Protein AF-A0A4Y2C9P9-F1 (afdb_monomer_lite)

Foldseek 3Di:
DPPDDDPDPAQDDPVRVVCPCVVVPPDDDDDDDPDDDDDDPPVCVLVVDDPQCNPPDPVRVVVCVVPPDNPPPPRPPDPPDDPVNVVVVVVVVVVVVQCPDDVSVVVVVVVVVVVVVVDDDDPDPVVVVVVD

Secondary structure (DSSP, 8-state):
-----PPPSS--HHHHHHHTTGGGS----PPP----PPPPPGGGGGGGS-GGGTTS-HHHHHHHTTSSS----------TT-HHHHHHHHHHHHHHHTT-SHHHHHHHHHHHHHHHHHSPP-SSGGGGGS--

Structure (mmCIF, N/CA/C/O backbone):
data_AF-A0A4Y2C9P9-F1
#
_entry.id   AF-A0A4Y2C9P9-F1
#
loop_
_atom_site.group_PDB
_atom_site.id
_atom_site.type_symbol
_atom_site.label_atom_id
_atom_site.label_alt_id
_atom_site.label_comp_id
_atom_site.label_asym_id
_atom_site.label_entity_id
_atom_site.label_seq_id
_atom_site.pdbx_PDB_ins_code
_atom_site.Cartn_x
_atom_site.Cartn_y
_atom_site.Cartn_z
_atom_site.occupancy
_atom_site.B_iso_or_equiv
_atom_site.auth_seq_id
_atom_site.auth_comp_id
_atom_site.auth_asym_id
_atom_site.auth_atom_id
_atom_site.pdbx_PDB_model_num
ATOM 1 N N . MET A 1 1 ? 37.109 3.276 -1.048 1.00 46.84 1 MET A N 1
ATOM 2 C CA . MET A 1 1 ? 35.887 3.511 -0.250 1.00 46.84 1 MET A CA 1
ATOM 3 C C . MET A 1 1 ? 35.060 2.260 -0.402 1.00 46.84 1 MET A C 1
ATOM 5 O O . MET A 1 1 ? 34.515 2.015 -1.467 1.00 46.84 1 MET A O 1
ATOM 9 N N . ASP A 1 2 ? 35.083 1.413 0.616 1.00 62.75 2 ASP A N 1
ATOM 10 C CA . ASP A 1 2 ? 35.101 -0.036 0.395 1.00 62.75 2 ASP A CA 1
ATOM 11 C C . ASP A 1 2 ? 33.705 -0.660 0.517 1.00 62.75 2 ASP A C 1
ATOM 13 O O . ASP A 1 2 ? 33.576 -1.787 0.973 1.00 62.75 2 ASP A O 1
ATOM 17 N N . GLY A 1 3 ? 32.657 0.094 0.155 1.00 56.41 3 GLY A N 1
ATOM 18 C CA . GLY A 1 3 ? 31.286 -0.389 -0.090 1.00 56.41 3 GLY A CA 1
ATOM 19 C C . GLY A 1 3 ? 30.553 -1.118 1.047 1.00 56.41 3 GLY A C 1
ATOM 20 O O . GLY A 1 3 ? 29.381 -1.447 0.899 1.00 56.41 3 GLY A O 1
ATOM 21 N N . CYS A 1 4 ? 31.193 -1.375 2.186 1.00 54.78 4 CYS A N 1
ATOM 22 C CA . CYS A 1 4 ? 30.631 -2.172 3.265 1.00 54.78 4 CYS A CA 1
ATOM 23 C C . CYS A 1 4 ? 29.584 -1.373 4.052 1.00 54.78 4 CYS A C 1
ATOM 25 O O . CYS A 1 4 ? 29.905 -0.695 5.031 1.00 54.78 4 CYS A O 1
ATOM 27 N N . THR A 1 5 ? 28.312 -1.489 3.676 1.00 53.69 5 THR A N 1
ATOM 28 C CA . THR A 1 5 ? 27.203 -1.067 4.535 1.00 53.69 5 THR A CA 1
ATOM 29 C C . THR A 1 5 ? 27.101 -2.041 5.704 1.00 53.69 5 THR A C 1
ATOM 31 O O . THR A 1 5 ? 26.610 -3.161 5.561 1.00 53.69 5 THR A O 1
ATOM 34 N N . LYS A 1 6 ? 27.570 -1.634 6.886 1.00 61.38 6 LYS A N 1
ATOM 35 C CA . LYS A 1 6 ? 27.179 -2.314 8.124 1.00 61.38 6 LYS A CA 1
ATOM 36 C C . LYS A 1 6 ? 25.700 -1.999 8.333 1.00 61.38 6 LYS A C 1
ATOM 38 O O . LYS A 1 6 ? 25.333 -0.826 8.356 1.00 61.38 6 LYS A O 1
ATOM 43 N N . GLY A 1 7 ? 24.863 -3.034 8.403 1.00 57.69 7 GLY A N 1
ATOM 44 C CA . GLY A 1 7 ? 23.431 -2.893 8.671 1.00 57.69 7 GLY A CA 1
ATOM 45 C C . GLY A 1 7 ? 23.156 -2.062 9.936 1.00 57.69 7 GLY A C 1
ATOM 46 O O . GLY A 1 7 ? 24.082 -1.774 10.700 1.00 57.69 7 GLY A O 1
ATOM 47 N N . PRO A 1 8 ? 21.901 -1.642 10.165 1.00 59.00 8 PRO A N 1
ATOM 48 C CA . PRO A 1 8 ? 21.557 -0.731 11.253 1.00 59.00 8 PRO A CA 1
ATOM 49 C C . PRO A 1 8 ? 22.121 -1.223 12.594 1.00 59.00 8 PRO A C 1
ATOM 51 O O . PRO A 1 8 ? 21.853 -2.339 13.027 1.00 59.00 8 PRO A O 1
ATOM 54 N N . TYR A 1 9 ? 22.917 -0.369 13.246 1.00 59.25 9 TYR A N 1
ATOM 55 C CA . TYR A 1 9 ? 23.698 -0.699 14.449 1.00 59.25 9 TYR A CA 1
ATOM 56 C C . TYR A 1 9 ? 22.818 -1.059 15.661 1.00 59.25 9 TYR A C 1
ATOM 58 O O . TYR A 1 9 ? 23.290 -1.637 16.636 1.00 59.25 9 TYR A O 1
ATOM 66 N N . SER A 1 10 ? 21.534 -0.690 15.623 1.00 63.81 10 SER A N 1
ATOM 67 C CA . SER A 1 10 ? 20.518 -1.092 16.595 1.00 63.81 10 SER A CA 1
ATOM 68 C C . SER A 1 10 ? 19.120 -0.726 16.095 1.00 63.81 10 SER A C 1
ATOM 70 O O . SER A 1 10 ? 18.948 0.252 15.366 1.00 63.81 10 SER A O 1
ATOM 72 N N . TYR A 1 11 ? 18.115 -1.489 16.520 1.00 71.50 11 TYR A N 1
ATOM 73 C CA . TYR A 1 11 ? 16.713 -1.142 16.320 1.00 71.50 11 TYR A CA 1
ATOM 74 C C . TYR A 1 11 ? 16.282 -0.077 17.348 1.00 71.50 11 TYR A C 1
ATOM 76 O O . TYR A 1 11 ? 16.418 -0.290 18.557 1.00 71.50 11 TYR A O 1
ATOM 84 N N . SER A 1 12 ? 15.774 1.069 16.881 1.00 69.44 12 SER A N 1
ATOM 85 C CA . SER A 1 12 ? 15.330 2.196 17.716 1.00 69.44 12 SER A CA 1
ATOM 86 C C . SER A 1 12 ? 13.805 2.394 17.668 1.00 69.44 12 SER A C 1
ATOM 88 O O . SER A 1 12 ? 13.122 1.926 16.757 1.00 69.44 12 SER A O 1
ATOM 90 N N . GLY A 1 13 ? 13.254 3.070 18.683 1.00 77.69 13 GLY A N 1
ATOM 91 C CA . GLY A 1 13 ? 11.808 3.292 18.828 1.00 77.69 13 GLY A CA 1
ATOM 92 C C . GLY A 1 13 ? 11.035 2.078 19.363 1.00 77.69 13 GLY A C 1
ATOM 93 O O . GLY A 1 13 ? 11.577 0.984 19.494 1.00 77.69 13 GLY A O 1
ATOM 94 N N . ALA A 1 14 ? 9.752 2.271 19.690 1.00 76.62 14 ALA A N 1
ATOM 95 C CA . ALA A 1 14 ? 8.918 1.233 20.314 1.00 76.62 14 ALA A CA 1
ATOM 96 C C . ALA A 1 14 ? 8.808 -0.044 19.456 1.00 76.62 14 ALA A C 1
ATOM 98 O O . ALA A 1 14 ? 8.914 -1.148 19.981 1.00 76.62 14 ALA A O 1
ATOM 99 N N . ILE A 1 15 ? 8.679 0.110 18.133 1.00 75.38 15 ILE A N 1
ATOM 100 C CA . ILE A 1 15 ? 8.645 -1.006 17.173 1.00 75.38 15 ILE A CA 1
ATOM 101 C C . ILE A 1 15 ? 10.020 -1.671 17.061 1.00 75.38 15 ILE A C 1
ATOM 103 O O . ILE A 1 15 ? 10.116 -2.893 17.086 1.00 75.38 15 ILE A O 1
ATOM 107 N N . GLY A 1 16 ? 11.098 -0.886 16.993 1.00 74.56 16 GLY A N 1
ATOM 108 C CA . GLY A 1 16 ? 12.449 -1.434 16.912 1.00 74.56 16 GLY A CA 1
ATOM 109 C C . GLY A 1 16 ? 12.834 -2.257 18.144 1.00 74.56 16 GLY A C 1
ATOM 110 O O . GLY A 1 16 ? 13.461 -3.305 18.021 1.00 74.56 16 GLY A O 1
ATOM 111 N N . LEU A 1 17 ? 12.404 -1.843 19.337 1.00 73.50 17 LEU A N 1
ATOM 112 C CA . LEU A 1 17 ? 12.639 -2.606 20.565 1.00 73.50 17 LEU A CA 1
ATOM 113 C C . LEU A 1 17 ? 11.939 -3.975 20.563 1.00 73.50 17 LEU A C 1
ATOM 115 O O . LEU A 1 17 ? 12.509 -4.918 21.104 1.00 73.50 17 LEU A O 1
ATOM 119 N N . LEU A 1 18 ? 10.774 -4.102 19.916 1.00 73.06 18 LEU A N 1
ATOM 120 C CA . LEU A 1 18 ? 10.056 -5.377 19.750 1.00 73.06 18 LEU A CA 1
ATOM 121 C C . LEU A 1 18 ? 10.781 -6.352 18.802 1.00 73.06 18 LEU A C 1
ATOM 123 O O . LEU A 1 18 ? 10.597 -7.559 18.914 1.00 73.06 18 LEU A O 1
ATOM 127 N N . LEU A 1 19 ? 11.631 -5.850 17.899 1.00 71.38 19 LEU A N 1
ATOM 128 C CA . LEU A 1 19 ? 12.401 -6.669 16.952 1.00 71.38 19 LEU A CA 1
ATOM 129 C C . LEU A 1 19 ? 13.667 -7.289 17.564 1.00 71.38 19 LEU A C 1
ATOM 131 O O . LEU A 1 19 ? 14.239 -8.200 16.969 1.00 71.38 19 LEU A O 1
ATOM 135 N N . LYS A 1 20 ? 14.105 -6.844 18.753 1.00 69.44 20 LYS A N 1
ATOM 136 C CA . LYS A 1 20 ? 15.326 -7.352 19.415 1.00 69.44 20 LYS A CA 1
ATOM 137 C C . LYS A 1 20 ? 15.289 -8.854 19.703 1.00 69.44 20 LYS A C 1
ATOM 139 O O . LYS A 1 20 ? 16.343 -9.478 19.774 1.00 69.44 20 LYS A O 1
ATOM 144 N N . ASP A 1 21 ? 14.095 -9.422 19.850 1.00 67.00 21 ASP A N 1
ATOM 145 C CA . ASP A 1 21 ? 13.898 -10.847 20.116 1.00 67.00 21 ASP A CA 1
ATOM 146 C C . ASP A 1 21 ? 13.338 -11.617 18.905 1.00 67.00 21 ASP A C 1
ATOM 148 O O . ASP A 1 21 ? 13.134 -12.827 18.996 1.00 67.00 21 ASP A O 1
ATOM 152 N N . CYS A 1 22 ? 13.143 -10.968 17.745 1.00 63.81 22 CYS A N 1
ATOM 153 C CA . CYS A 1 22 ? 12.640 -11.643 16.541 1.00 63.81 22 CYS A CA 1
ATOM 154 C C . CYS A 1 22 ? 13.554 -12.789 16.086 1.00 63.81 22 CYS A C 1
ATOM 156 O O . CYS A 1 22 ? 13.047 -13.836 15.697 1.00 63.81 22 CYS A O 1
ATOM 158 N N . GLU A 1 23 ? 14.877 -12.646 16.210 1.00 66.56 23 GLU A N 1
ATOM 159 C CA . GLU A 1 23 ? 15.848 -13.694 15.846 1.00 66.56 23 GLU A CA 1
ATOM 160 C C . GLU A 1 23 ? 15.740 -14.962 16.710 1.00 66.56 23 GLU A C 1
ATOM 162 O O . GLU A 1 23 ? 16.168 -16.034 16.289 1.00 66.56 23 GLU A O 1
ATOM 167 N N . LYS A 1 24 ? 15.152 -14.864 17.911 1.00 73.44 24 LYS A N 1
ATOM 168 C CA . LYS A 1 24 ? 14.924 -16.004 18.816 1.00 73.44 24 LYS A CA 1
ATOM 169 C C . LYS A 1 24 ? 13.602 -16.717 18.541 1.00 73.44 24 LYS A C 1
ATOM 171 O O . LYS A 1 24 ? 13.332 -17.755 19.144 1.00 73.44 24 LYS A O 1
ATOM 176 N N . THR A 1 25 ? 12.761 -16.153 17.675 1.00 70.56 25 THR A N 1
ATOM 177 C CA . THR A 1 25 ? 11.474 -16.756 17.334 1.00 70.56 25 THR A CA 1
ATOM 178 C C . THR A 1 25 ? 11.745 -18.014 16.510 1.00 70.56 25 THR A C 1
ATOM 180 O O . THR A 1 25 ? 12.486 -17.941 15.527 1.00 70.56 25 THR A O 1
ATOM 183 N N . PRO A 1 26 ? 11.190 -19.180 16.883 1.00 79.81 26 PRO A N 1
ATOM 184 C CA . PRO A 1 26 ? 11.404 -20.397 16.119 1.00 79.81 26 PRO A CA 1
ATOM 185 C C . PRO A 1 26 ? 10.900 -20.195 14.690 1.00 79.81 26 PRO A C 1
ATOM 187 O O . PRO A 1 26 ? 9.796 -19.692 14.477 1.00 79.81 26 PRO A O 1
ATOM 190 N N . VAL A 1 27 ? 11.715 -20.596 13.712 1.00 79.94 27 VAL A N 1
ATOM 191 C CA . VAL A 1 27 ? 11.321 -20.574 12.302 1.00 79.94 27 VAL A CA 1
ATOM 192 C C . VAL A 1 27 ? 10.074 -21.438 12.152 1.00 79.94 27 VAL A C 1
ATOM 194 O O . VAL A 1 27 ? 10.128 -22.659 12.322 1.00 79.94 27 VAL A O 1
ATOM 197 N N . LEU A 1 28 ? 8.945 -20.796 11.858 1.00 82.44 28 LEU A N 1
ATOM 198 C CA . LEU A 1 28 ? 7.706 -21.495 11.563 1.00 82.44 28 LEU A CA 1
ATOM 199 C C . LEU A 1 28 ? 7.914 -22.296 10.279 1.00 82.44 28 LEU A C 1
ATOM 201 O O . LEU A 1 28 ? 8.287 -21.749 9.239 1.00 82.44 28 LEU A O 1
ATOM 205 N N . LYS A 1 29 ? 7.703 -23.609 10.359 1.00 83.06 29 LYS A N 1
ATOM 206 C CA . LYS A 1 29 ? 7.634 -24.443 9.164 1.00 83.06 29 LYS A CA 1
ATOM 207 C C . LYS A 1 29 ? 6.259 -24.232 8.556 1.00 83.06 29 LYS A C 1
ATOM 209 O O . LYS A 1 29 ? 5.259 -24.605 9.157 1.00 83.06 29 LYS A O 1
ATOM 214 N N . PHE A 1 30 ? 6.230 -23.572 7.409 1.00 82.31 30 PHE A N 1
ATOM 215 C CA . PHE A 1 30 ? 5.013 -23.422 6.630 1.00 82.31 30 PHE A CA 1
ATOM 216 C C . PHE A 1 30 ? 4.756 -24.713 5.863 1.00 82.31 30 PHE A C 1
ATOM 218 O O . PHE A 1 30 ? 5.685 -25.290 5.289 1.00 82.31 30 PHE A O 1
ATOM 225 N N . ASP A 1 31 ? 3.501 -25.144 5.844 1.00 83.69 31 ASP A N 1
ATOM 226 C CA . ASP A 1 31 ? 3.075 -26.213 4.956 1.00 83.69 31 ASP A CA 1
ATOM 227 C C . ASP A 1 31 ? 3.200 -25.743 3.505 1.00 83.69 31 ASP A C 1
ATOM 229 O O . ASP A 1 31 ? 2.942 -24.579 3.176 1.00 83.69 31 ASP A O 1
ATOM 233 N N . GLN A 1 32 ? 3.624 -26.650 2.626 1.00 82.50 32 GLN A N 1
ATOM 234 C CA . GLN A 1 32 ? 3.687 -26.361 1.203 1.00 82.50 32 GLN A CA 1
ATOM 235 C C . GLN A 1 32 ? 2.272 -26.066 0.701 1.00 82.50 32 GLN A C 1
ATOM 237 O O . GLN A 1 32 ? 1.372 -26.895 0.823 1.00 82.50 32 GLN A O 1
ATOM 242 N N . ILE A 1 33 ? 2.081 -24.884 0.121 1.00 83.19 33 ILE A N 1
ATOM 243 C CA . ILE A 1 33 ? 0.834 -24.564 -0.564 1.00 83.19 33 ILE A CA 1
ATOM 244 C C . ILE A 1 33 ? 0.809 -25.400 -1.841 1.00 83.19 33 ILE A C 1
ATOM 246 O O . ILE A 1 33 ? 1.575 -25.146 -2.772 1.00 83.19 33 ILE A O 1
ATOM 250 N N . ASP A 1 34 ? -0.063 -26.402 -1.872 1.00 78.00 34 ASP A N 1
ATOM 251 C CA . ASP A 1 34 ? -0.282 -27.227 -3.053 1.00 78.00 34 ASP A CA 1
ATOM 252 C C . ASP A 1 34 ? -1.198 -26.466 -4.020 1.00 78.00 34 ASP A C 1
ATOM 254 O O . ASP A 1 34 ? -2.420 -26.613 -4.030 1.00 78.00 34 ASP A O 1
ATOM 258 N N . CYS A 1 35 ? -0.613 -25.527 -4.766 1.00 73.19 35 CYS A N 1
ATOM 259 C CA . CYS A 1 35 ? -1.323 -24.758 -5.776 1.00 73.19 35 CYS A CA 1
ATOM 260 C C . CYS A 1 35 ? -0.954 -25.248 -7.177 1.00 73.19 35 CYS A C 1
ATOM 262 O O . CYS A 1 35 ? 0.171 -25.109 -7.656 1.00 73.19 35 CYS A O 1
ATOM 264 N N . THR A 1 36 ? -1.945 -25.799 -7.875 1.00 74.25 36 THR A N 1
ATOM 265 C CA . THR A 1 36 ? -1.824 -26.112 -9.296 1.00 74.25 36 THR A CA 1
ATOM 266 C C . THR A 1 36 ? -1.903 -24.803 -10.076 1.00 74.25 36 THR A C 1
ATOM 268 O O . THR A 1 36 ? -2.986 -24.283 -10.351 1.00 74.25 36 THR A O 1
ATOM 271 N N . LEU A 1 37 ? -0.747 -24.223 -10.399 1.00 71.19 37 LEU A N 1
ATOM 272 C CA . LEU A 1 37 ? -0.695 -23.084 -11.308 1.00 71.19 37 LEU A CA 1
ATOM 273 C C . LEU A 1 37 ? -1.218 -23.537 -12.674 1.00 71.19 37 LEU A C 1
ATOM 275 O O . LEU A 1 37 ? -0.733 -24.513 -13.248 1.00 71.19 37 LEU A O 1
ATOM 279 N N . GLN A 1 38 ? -2.229 -22.834 -13.181 1.00 76.50 38 GLN A N 1
ATOM 280 C CA . GLN A 1 38 ? -2.714 -23.031 -14.544 1.00 76.50 38 GLN A CA 1
ATOM 281 C C . GLN A 1 38 ? -1.524 -22.876 -15.508 1.00 76.50 38 GLN A C 1
ATOM 283 O O . GLN A 1 38 ? -0.744 -21.931 -15.339 1.00 76.50 38 GLN A O 1
ATOM 288 N N . PRO A 1 39 ? -1.358 -23.766 -16.504 1.00 71.00 39 PRO A N 1
ATOM 289 C CA . PRO A 1 39 ? -0.305 -23.628 -17.499 1.00 71.00 39 PRO A CA 1
ATOM 290 C C . PRO A 1 39 ? -0.390 -22.251 -18.158 1.00 71.00 39 PRO A C 1
ATOM 292 O O . PRO A 1 39 ? -1.394 -21.904 -18.777 1.00 71.00 39 PRO A O 1
ATOM 295 N N . PHE A 1 40 ? 0.657 -21.450 -17.993 1.00 70.75 40 PHE A N 1
ATOM 296 C CA . PHE A 1 40 ? 0.743 -20.140 -18.618 1.00 70.75 40 PHE A CA 1
ATOM 297 C C . PHE A 1 40 ? 1.059 -20.321 -20.108 1.00 70.75 40 PHE A C 1
ATOM 299 O O . PHE A 1 40 ? 2.055 -20.963 -20.452 1.00 70.75 40 PHE A O 1
ATOM 306 N N . ASP A 1 41 ? 0.220 -19.781 -20.998 1.00 75.44 41 ASP A N 1
ATOM 307 C CA . ASP A 1 41 ? 0.471 -19.856 -22.438 1.00 75.44 41 ASP A CA 1
ATOM 308 C C . ASP A 1 41 ? 1.744 -19.062 -22.773 1.00 75.44 41 ASP A C 1
ATOM 310 O O . ASP A 1 41 ? 1.873 -17.874 -22.472 1.00 75.44 41 ASP A O 1
ATOM 314 N N . LEU A 1 42 ? 2.701 -19.711 -23.438 1.00 66.12 42 LEU A N 1
ATOM 315 C CA . LEU A 1 42 ? 3.958 -19.104 -23.879 1.00 66.12 42 LEU A CA 1
ATOM 316 C C . LEU A 1 42 ? 3.721 -17.869 -24.775 1.00 66.12 42 LEU A C 1
ATOM 318 O O . LEU A 1 42 ? 4.571 -16.980 -24.866 1.00 66.12 42 LEU A O 1
ATOM 322 N N . LYS A 1 43 ? 2.547 -17.784 -25.415 1.00 71.69 43 LYS A N 1
ATOM 323 C CA . LYS A 1 43 ? 2.107 -16.626 -26.207 1.00 71.69 43 LYS A CA 1
ATOM 324 C C . LYS A 1 43 ? 1.826 -15.386 -25.353 1.00 71.69 43 LYS A C 1
ATOM 326 O O . LYS A 1 43 ? 2.004 -14.268 -25.841 1.00 71.69 43 LYS A O 1
ATOM 331 N N . ASP A 1 44 ? 1.474 -15.563 -24.082 1.00 71.88 44 ASP A N 1
ATOM 332 C CA . ASP A 1 44 ? 1.158 -14.484 -23.147 1.00 71.88 44 ASP A CA 1
ATOM 333 C C . ASP A 1 44 ? 2.389 -13.910 -22.434 1.00 71.88 44 ASP A C 1
ATOM 335 O O . ASP A 1 44 ? 2.279 -12.897 -21.746 1.00 71.88 44 ASP A O 1
ATOM 339 N N . ILE A 1 45 ? 3.594 -14.454 -22.659 1.00 69.44 45 ILE A N 1
ATOM 340 C CA . ILE A 1 45 ? 4.844 -13.949 -22.051 1.00 69.44 45 ILE A CA 1
ATOM 341 C C . ILE A 1 45 ? 5.055 -12.458 -22.336 1.00 69.44 45 ILE A C 1
ATOM 343 O O . ILE A 1 45 ? 5.591 -11.726 -21.504 1.00 69.44 45 ILE A O 1
ATOM 347 N N . LYS A 1 46 ? 4.599 -11.973 -23.496 1.00 65.19 46 LYS A N 1
ATOM 348 C CA . LYS A 1 46 ? 4.683 -10.550 -23.848 1.00 65.19 46 LYS A CA 1
ATOM 349 C C . LYS A 1 46 ? 3.876 -9.652 -22.902 1.00 65.19 46 LYS A C 1
ATOM 351 O O . LYS A 1 46 ? 4.284 -8.515 -22.702 1.00 65.19 46 LYS A O 1
ATOM 356 N N . LYS A 1 47 ? 2.785 -10.153 -22.306 1.00 70.50 47 LYS A N 1
ATOM 357 C CA . LYS A 1 47 ? 1.970 -9.433 -21.309 1.00 70.50 47 LYS A CA 1
ATOM 358 C C . LYS A 1 47 ? 2.658 -9.339 -19.945 1.00 70.50 47 LYS A C 1
ATOM 360 O O . LYS A 1 47 ? 2.291 -8.488 -19.147 1.00 70.50 47 LYS A O 1
ATOM 365 N N . LEU A 1 48 ? 3.644 -10.201 -19.683 1.00 70.06 48 LEU A N 1
ATOM 366 C CA . LEU A 1 48 ? 4.373 -10.243 -18.416 1.00 70.06 48 LEU A CA 1
ATOM 367 C C . LEU A 1 48 ? 5.580 -9.297 -18.390 1.00 70.06 48 LEU A C 1
ATOM 369 O O . LEU A 1 48 ? 6.182 -9.103 -17.337 1.00 70.06 48 LEU A O 1
ATOM 373 N N . LYS A 1 49 ? 5.966 -8.712 -19.532 1.00 74.75 49 LYS A N 1
ATOM 374 C CA . LYS A 1 49 ? 7.047 -7.727 -19.555 1.00 74.75 49 LYS A CA 1
ATOM 375 C C . LYS A 1 49 ? 6.584 -6.439 -18.865 1.00 74.75 49 LYS A C 1
ATOM 377 O O . LYS A 1 49 ? 5.611 -5.843 -19.329 1.00 74.75 49 LYS A O 1
ATOM 382 N N . PRO A 1 50 ? 7.285 -5.973 -17.815 1.00 74.44 50 PRO A N 1
ATOM 383 C CA . PRO A 1 50 ? 7.025 -4.662 -17.243 1.00 74.44 50 PRO A CA 1
ATOM 384 C C . PRO A 1 50 ? 7.117 -3.575 -18.324 1.00 74.44 50 PRO A C 1
ATOM 386 O O . PRO A 1 50 ? 8.002 -3.666 -19.182 1.00 74.44 50 PRO A O 1
ATOM 389 N N . PRO A 1 51 ? 6.278 -2.523 -18.270 1.00 75.88 51 PRO A N 1
ATOM 390 C CA . PRO A 1 51 ? 6.332 -1.406 -19.218 1.00 75.88 51 PRO A CA 1
ATOM 391 C C . PRO A 1 51 ? 7.747 -0.840 -19.394 1.00 75.88 51 PRO A C 1
ATOM 393 O O . PRO A 1 51 ? 8.170 -0.537 -20.505 1.00 75.88 51 PRO A O 1
ATOM 396 N N . LEU A 1 52 ? 8.513 -0.817 -18.300 1.00 74.88 52 LEU A N 1
ATOM 397 C CA . LEU A 1 52 ? 9.885 -0.324 -18.241 1.00 74.88 52 LEU A CA 1
ATOM 398 C C . LEU A 1 52 ? 10.882 -1.114 -19.114 1.00 74.88 52 LEU A C 1
ATOM 400 O O . LEU A 1 52 ? 11.831 -0.543 -19.636 1.00 74.88 52 LEU A O 1
ATOM 404 N N . THR A 1 53 ? 10.676 -2.422 -19.297 1.00 76.06 53 THR A N 1
ATOM 405 C CA . THR A 1 53 ? 11.576 -3.303 -20.072 1.00 76.06 53 THR A CA 1
ATOM 406 C C . THR A 1 53 ? 10.924 -3.834 -21.348 1.00 76.06 53 THR A C 1
ATOM 408 O O . THR A 1 53 ? 11.473 -4.708 -22.030 1.00 76.06 53 THR A O 1
ATOM 411 N N . MET A 1 54 ? 9.754 -3.294 -21.710 1.00 79.38 54 MET A N 1
ATOM 412 C CA . MET A 1 54 ? 8.970 -3.727 -22.866 1.00 79.38 54 MET A CA 1
ATOM 413 C C . MET A 1 54 ? 9.776 -3.633 -24.170 1.00 79.38 54 MET A C 1
ATOM 415 O O . MET A 1 54 ? 9.738 -4.562 -24.984 1.00 79.38 54 MET A O 1
ATOM 419 N N . TYR A 1 55 ? 10.566 -2.566 -24.317 1.00 80.88 55 TYR A N 1
ATOM 420 C CA . TYR A 1 55 ? 11.372 -2.272 -25.508 1.00 80.88 55 TYR A CA 1
ATOM 421 C C . TYR A 1 55 ? 12.810 -2.807 -25.445 1.00 80.88 55 TYR A C 1
ATOM 423 O O . TYR A 1 55 ? 13.536 -2.724 -26.434 1.00 80.88 55 TYR A O 1
ATOM 431 N N . ILE A 1 56 ? 13.218 -3.402 -24.319 1.00 79.62 56 ILE A N 1
ATOM 432 C CA . ILE A 1 56 ? 14.577 -3.921 -24.128 1.00 79.62 56 ILE A CA 1
ATOM 433 C C . ILE A 1 56 ? 14.618 -5.402 -24.535 1.00 79.62 56 ILE A C 1
ATOM 435 O O . ILE A 1 56 ? 13.732 -6.206 -24.192 1.00 79.62 56 ILE A O 1
ATOM 439 N N . LYS A 1 57 ? 15.636 -5.792 -25.314 1.00 84.81 57 LYS A N 1
ATOM 440 C CA . LYS A 1 57 ? 15.825 -7.193 -25.713 1.00 84.81 57 LYS A CA 1
ATOM 441 C C . LYS A 1 57 ? 16.413 -7.992 -24.554 1.00 84.81 57 LYS A C 1
ATOM 443 O O . LYS A 1 57 ? 17.155 -7.493 -23.722 1.00 84.81 57 LYS A O 1
ATOM 448 N N . TYR A 1 58 ? 16.115 -9.289 -24.531 1.00 80.69 58 TYR A N 1
ATOM 449 C CA . TYR A 1 58 ? 16.539 -10.168 -23.437 1.00 80.69 58 TYR A CA 1
ATOM 450 C C . TYR A 1 58 ? 18.068 -10.364 -23.363 1.00 80.69 58 TYR A C 1
ATOM 452 O O . TYR A 1 58 ? 18.598 -10.701 -22.310 1.00 80.69 58 TYR A O 1
ATOM 460 N N . LYS A 1 59 ? 18.791 -10.184 -24.478 1.00 81.19 59 LYS A N 1
ATOM 461 C CA . LYS A 1 59 ? 20.263 -10.219 -24.487 1.00 81.19 59 LYS A CA 1
ATOM 462 C C . LYS A 1 59 ? 20.824 -9.014 -23.730 1.00 81.19 59 LYS A C 1
ATOM 464 O O . LYS A 1 59 ? 21.550 -9.228 -22.771 1.00 81.19 59 LYS A O 1
ATOM 469 N N . ASP A 1 60 ? 20.346 -7.829 -24.082 1.00 79.50 60 ASP A N 1
ATOM 470 C CA . ASP A 1 60 ? 20.713 -6.552 -23.473 1.00 79.50 60 ASP A CA 1
ATOM 471 C C . ASP A 1 60 ? 20.333 -6.521 -21.978 1.00 79.50 60 ASP A C 1
ATOM 473 O O . ASP A 1 60 ? 21.143 -6.138 -21.148 1.00 79.50 60 ASP A O 1
ATOM 477 N N . LEU A 1 61 ? 19.161 -7.054 -21.591 1.00 77.56 61 LEU A N 1
ATOM 478 C CA . LEU A 1 61 ? 18.781 -7.211 -20.172 1.00 77.56 61 LEU A CA 1
ATOM 479 C C . LEU A 1 61 ? 19.764 -8.078 -19.375 1.00 77.56 61 LEU A C 1
ATOM 481 O O . LEU A 1 61 ? 20.064 -7.777 -18.226 1.00 77.56 61 LEU A O 1
ATOM 485 N N . ARG A 1 62 ? 20.262 -9.172 -19.964 1.00 79.81 62 ARG A N 1
ATOM 486 C CA . ARG A 1 62 ? 21.247 -10.032 -19.290 1.00 79.81 62 ARG A CA 1
ATOM 487 C C . ARG A 1 62 ? 22.615 -9.376 -19.176 1.00 79.81 62 ARG A C 1
ATOM 489 O O . ARG A 1 62 ? 23.378 -9.789 -18.316 1.00 79.81 62 ARG A O 1
ATOM 496 N N . GLU A 1 63 ? 22.933 -8.448 -20.064 1.00 80.25 63 GLU A N 1
ATOM 497 C CA . GLU A 1 63 ? 24.172 -7.674 -20.046 1.00 80.25 63 GLU A CA 1
ATOM 498 C C . GLU A 1 63 ? 24.083 -6.580 -18.973 1.00 80.25 63 GLU A C 1
ATOM 500 O O . GLU A 1 63 ? 24.916 -6.566 -18.077 1.00 80.25 63 GLU A O 1
ATOM 505 N N . ILE A 1 64 ? 22.965 -5.838 -18.932 1.00 76.88 64 ILE A N 1
ATOM 506 C CA . ILE A 1 64 ? 22.603 -4.888 -17.861 1.00 76.88 64 ILE A CA 1
ATOM 507 C C . ILE A 1 64 ? 22.678 -5.525 -16.466 1.00 76.88 64 ILE A C 1
ATOM 509 O O . ILE A 1 64 ? 23.147 -4.901 -15.527 1.00 76.88 64 ILE A O 1
ATOM 513 N N . CYS A 1 65 ? 22.197 -6.762 -16.300 1.00 72.94 65 CYS A N 1
ATOM 514 C CA . CYS A 1 65 ? 22.247 -7.444 -15.001 1.00 72.94 65 CYS A CA 1
ATOM 515 C C . CYS A 1 65 ? 23.633 -8.004 -14.635 1.00 72.94 65 CYS A C 1
ATOM 517 O O . CYS A 1 65 ? 23.809 -8.453 -13.505 1.00 72.94 65 CYS A O 1
ATOM 519 N N . LYS A 1 66 ? 24.568 -8.086 -15.590 1.00 77.81 66 LYS A N 1
ATOM 520 C CA . LYS A 1 66 ? 25.924 -8.620 -15.379 1.00 77.81 66 LYS A CA 1
ATOM 521 C C . LYS A 1 66 ? 26.954 -7.521 -15.169 1.00 77.81 66 LYS A C 1
ATOM 523 O O . LYS A 1 66 ? 27.940 -7.766 -14.483 1.00 77.81 66 LYS A O 1
ATOM 528 N N . GLU A 1 67 ? 26.753 -6.364 -15.783 1.00 68.69 67 GLU A N 1
ATOM 529 C CA . GLU A 1 67 ? 27.547 -5.177 -15.504 1.00 68.69 67 GLU A CA 1
ATOM 530 C C . GLU A 1 67 ? 27.076 -4.586 -14.165 1.00 68.69 67 GLU A C 1
ATOM 532 O O . GLU A 1 67 ? 25.891 -4.330 -13.968 1.00 68.69 67 GLU A O 1
ATOM 537 N N . GLU A 1 68 ? 27.988 -4.423 -13.198 1.00 58.34 68 GLU A N 1
ATOM 538 C CA . GLU A 1 68 ? 27.670 -3.732 -11.932 1.00 58.34 68 GLU A CA 1
ATOM 539 C C . GLU A 1 68 ? 27.409 -2.231 -12.148 1.00 58.34 68 GLU A C 1
ATOM 541 O O . GLU A 1 68 ? 26.828 -1.564 -11.290 1.00 58.34 68 GLU A O 1
ATOM 546 N N . GLU A 1 69 ? 27.788 -1.704 -13.314 1.00 59.88 69 GLU A N 1
ATOM 547 C CA . GLU A 1 69 ? 27.274 -0.445 -13.830 1.00 59.88 69 GLU A CA 1
ATOM 548 C C . GLU A 1 69 ? 25.999 -0.723 -14.619 1.00 59.88 69 GLU A C 1
ATOM 550 O O . GLU A 1 69 ? 26.021 -1.300 -15.704 1.00 59.88 69 GLU A O 1
ATOM 555 N N . PHE A 1 70 ? 24.871 -0.256 -14.082 1.00 54.91 70 PHE A N 1
ATOM 556 C CA . PHE A 1 70 ? 23.690 -0.024 -14.901 1.00 54.91 70 PHE A CA 1
ATOM 557 C C . PHE A 1 70 ? 24.143 0.819 -16.099 1.00 54.91 70 PHE A C 1
ATOM 559 O O . PHE A 1 70 ? 24.617 1.941 -15.874 1.00 54.91 70 PHE A O 1
ATOM 566 N N . PRO A 1 71 ? 24.006 0.355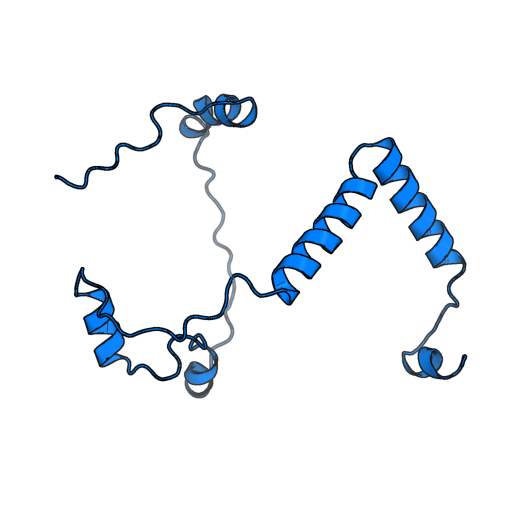 -17.357 1.00 56.91 71 PRO A N 1
ATOM 567 C CA . PRO A 1 71 ? 24.221 1.259 -18.464 1.00 56.91 71 PRO A CA 1
ATOM 568 C C . PRO A 1 71 ? 23.259 2.418 -18.250 1.00 56.91 71 PRO A C 1
ATOM 570 O O . PRO A 1 71 ? 22.124 2.221 -17.800 1.00 56.91 71 PRO A O 1
ATOM 573 N N . VAL A 1 72 ? 23.717 3.629 -18.559 1.00 52.22 72 VAL A N 1
ATOM 574 C CA . VAL A 1 72 ? 22.902 4.849 -18.606 1.00 52.22 72 VAL A CA 1
ATOM 575 C C . VAL A 1 72 ? 21.912 4.723 -19.773 1.00 52.22 72 VAL A C 1
ATOM 577 O O . VAL A 1 72 ? 21.855 5.525 -20.696 1.00 52.22 72 VAL A O 1
ATOM 580 N N . GLN A 1 73 ? 21.133 3.649 -19.792 1.00 57.53 73 GLN A N 1
ATOM 581 C CA . GLN A 1 73 ? 19.876 3.603 -20.476 1.00 57.53 73 GLN A CA 1
ATOM 582 C C . GLN A 1 73 ? 18.990 4.494 -19.625 1.00 57.53 73 GLN A C 1
ATOM 584 O O . GLN A 1 73 ? 18.517 4.099 -18.562 1.00 57.53 73 GLN A O 1
ATOM 589 N N . THR A 1 74 ? 18.872 5.748 -20.055 1.00 58.66 74 THR A N 1
ATOM 590 C CA . THR A 1 74 ? 17.894 6.691 -19.533 1.00 58.66 74 THR A CA 1
ATOM 591 C C . THR A 1 74 ? 16.537 6.017 -19.670 1.00 58.66 74 THR A C 1
ATOM 593 O O . THR A 1 74 ? 15.923 6.041 -20.740 1.00 58.66 74 THR A O 1
ATOM 596 N N . PHE A 1 75 ? 16.090 5.339 -18.613 1.00 62.12 75 PHE A N 1
ATOM 597 C CA . PHE A 1 75 ? 14.676 5.071 -18.463 1.00 62.12 75 PHE A CA 1
ATOM 598 C C . PHE A 1 75 ? 13.985 6.414 -18.624 1.00 62.12 75 PHE A C 1
ATOM 600 O O . PHE A 1 75 ? 14.516 7.438 -18.185 1.00 62.12 75 PHE A O 1
ATOM 607 N N . GLU A 1 76 ? 12.849 6.417 -19.310 1.00 65.75 76 GLU A N 1
ATOM 608 C CA . GLU A 1 76 ? 12.024 7.610 -19.351 1.00 65.75 76 GLU A CA 1
ATOM 609 C C . GLU A 1 76 ? 11.819 8.047 -17.900 1.00 65.75 76 GLU A C 1
ATOM 611 O O . GLU A 1 76 ? 11.337 7.266 -17.073 1.00 65.75 76 GLU A O 1
ATOM 616 N N . GLU A 1 77 ? 12.334 9.230 -17.563 1.00 65.56 77 GLU A N 1
ATOM 617 C CA . GLU A 1 77 ? 12.260 9.754 -16.212 1.00 65.56 77 GLU A CA 1
ATOM 618 C C . GLU A 1 77 ? 10.795 10.100 -15.993 1.00 65.56 77 GLU A C 1
ATOM 620 O O . GLU A 1 77 ? 10.313 11.171 -16.361 1.00 65.56 77 GLU A O 1
ATOM 625 N N . PHE A 1 78 ? 10.039 9.123 -15.493 1.00 65.50 78 PHE A N 1
ATOM 626 C CA . PHE A 1 78 ? 8.656 9.349 -15.137 1.00 65.50 78 PHE A CA 1
ATOM 627 C C . PHE A 1 78 ? 8.670 10.446 -14.080 1.00 65.50 78 PHE A C 1
ATOM 629 O O . PHE A 1 78 ? 9.339 10.276 -13.060 1.00 65.50 78 PHE A O 1
ATOM 636 N N . PRO A 1 79 ? 7.976 11.574 -14.294 1.00 68.75 79 PRO A N 1
ATOM 637 C CA . PRO A 1 79 ? 8.000 12.654 -13.330 1.00 68.75 79 PRO A CA 1
ATOM 638 C C . PRO A 1 79 ? 7.393 12.151 -12.015 1.00 68.75 79 PRO A C 1
ATOM 640 O O . PRO A 1 79 ? 6.181 12.022 -11.865 1.00 68.75 79 PRO A O 1
ATOM 643 N N . CYS A 1 80 ? 8.253 11.839 -11.046 1.00 64.50 80 CYS A N 1
ATOM 644 C CA . CYS A 1 80 ? 7.854 11.340 -9.728 1.00 64.50 80 CYS A CA 1
ATOM 645 C C . CYS A 1 80 ? 7.154 12.433 -8.903 1.00 64.50 80 CYS A C 1
ATOM 647 O O . CYS A 1 80 ? 6.372 12.143 -8.000 1.00 64.50 80 CYS A O 1
ATOM 649 N N . HIS A 1 81 ? 7.406 13.697 -9.254 1.00 74.88 81 HIS A N 1
ATOM 650 C CA . HIS A 1 81 ? 6.905 14.899 -8.592 1.00 74.88 81 HIS A CA 1
ATOM 651 C C . HIS A 1 81 ? 5.941 15.667 -9.499 1.00 74.88 81 HIS A C 1
ATOM 653 O O . HIS A 1 81 ? 6.102 16.859 -9.752 1.00 74.88 81 HIS A O 1
ATOM 659 N N . THR A 1 82 ? 4.938 14.982 -10.053 1.00 87.38 82 THR A N 1
ATOM 660 C CA . THR A 1 82 ? 3.847 15.717 -10.701 1.00 87.38 82 THR A CA 1
ATOM 661 C C . THR A 1 82 ? 2.937 16.345 -9.654 1.00 87.38 82 THR A C 1
ATOM 663 O O . THR A 1 82 ? 2.630 15.745 -8.622 1.00 87.38 82 THR A O 1
ATOM 666 N N . GLN A 1 83 ? 2.369 17.503 -9.991 1.00 90.19 83 GLN A N 1
ATOM 667 C CA . GLN A 1 83 ? 1.300 18.128 -9.209 1.00 90.19 83 GLN A CA 1
ATO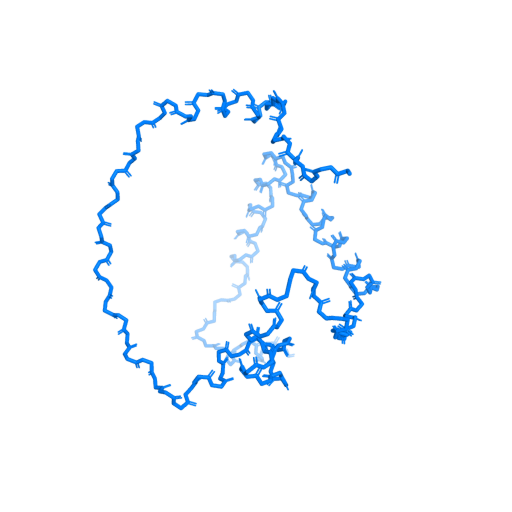M 668 C C . GLN A 1 83 ? 0.107 17.174 -8.983 1.00 90.19 83 GLN A C 1
ATOM 670 O O . GLN A 1 83 ? -0.649 17.319 -8.025 1.00 90.19 83 GLN A O 1
ATOM 675 N N . SER A 1 84 ? -0.114 16.200 -9.876 1.00 87.06 84 SER A N 1
ATOM 676 C CA . SER A 1 84 ? -1.139 15.170 -9.678 1.00 87.06 84 SER A CA 1
ATOM 677 C C . SER A 1 84 ? -0.797 14.251 -8.509 1.00 87.06 84 SER A C 1
ATOM 679 O O . SER A 1 84 ? -1.643 14.037 -7.646 1.00 87.06 84 SER A O 1
ATOM 681 N N . VAL A 1 85 ? 0.438 13.744 -8.457 1.00 87.94 85 VAL A N 1
ATOM 682 C CA . VAL A 1 85 ? 0.913 12.885 -7.364 1.00 87.94 85 VAL A CA 1
ATOM 683 C C . VAL A 1 85 ? 0.865 13.639 -6.036 1.00 87.94 85 VAL A C 1
ATOM 685 O O . VAL A 1 85 ? 0.309 13.121 -5.071 1.00 87.94 85 VAL A O 1
ATOM 688 N N . GLU A 1 86 ? 1.334 14.888 -5.995 1.00 90.69 86 GLU A N 1
ATOM 689 C CA . GLU A 1 86 ? 1.283 15.720 -4.784 1.00 90.69 86 GLU A CA 1
ATOM 690 C C . GLU A 1 86 ? -0.151 15.938 -4.285 1.00 90.69 86 GLU A C 1
ATOM 692 O O . GLU A 1 86 ? -0.437 15.770 -3.097 1.00 90.69 86 GLU A O 1
ATOM 697 N N . ARG A 1 87 ? -1.083 16.257 -5.195 1.00 94.69 87 ARG A N 1
ATOM 698 C CA . ARG A 1 87 ? -2.504 16.418 -4.856 1.00 94.69 87 ARG A CA 1
ATOM 699 C C . ARG A 1 87 ? -3.117 15.121 -4.337 1.00 94.69 87 ARG A C 1
ATOM 701 O O . ARG A 1 87 ? -3.841 15.164 -3.347 1.00 94.69 87 ARG A O 1
ATOM 708 N N . CYS A 1 88 ? -2.818 13.980 -4.959 1.00 93.81 88 CYS A N 1
ATOM 709 C CA . CYS A 1 88 ? -3.292 12.678 -4.490 1.00 93.81 88 CYS A CA 1
ATOM 710 C C . CYS A 1 88 ? -2.773 12.360 -3.086 1.00 93.81 88 CYS A C 1
ATOM 712 O O . CYS A 1 88 ? -3.567 12.020 -2.212 1.00 93.81 88 CYS A O 1
ATOM 714 N N . VAL A 1 89 ? -1.466 12.509 -2.849 1.00 92.94 89 VAL A N 1
ATOM 715 C CA . VAL A 1 89 ? -0.857 12.261 -1.534 1.00 92.94 89 VAL A CA 1
ATOM 716 C C . VAL A 1 89 ? -1.479 13.168 -0.474 1.00 92.94 89 VAL A C 1
ATOM 718 O O . VAL A 1 89 ? -1.835 12.687 0.602 1.00 92.94 89 VAL A O 1
ATOM 721 N N . LYS A 1 90 ? -1.688 14.454 -0.783 1.00 95.94 90 LYS A N 1
ATOM 722 C CA . LYS A 1 90 ? -2.362 15.402 0.111 1.00 95.94 90 LYS A CA 1
ATOM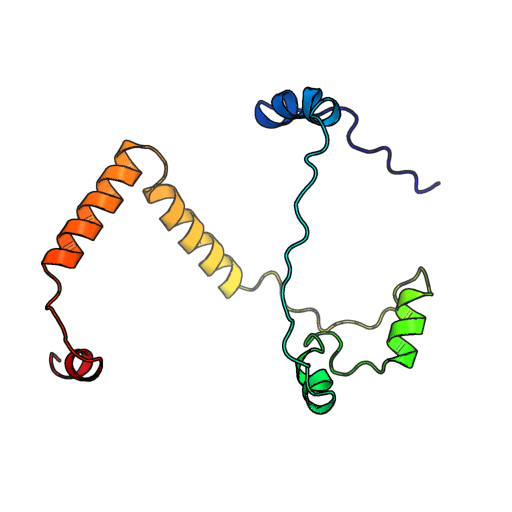 723 C C . LYS A 1 90 ? -3.785 14.959 0.459 1.00 95.94 90 LYS A C 1
ATOM 725 O O . LYS A 1 90 ? -4.090 14.830 1.639 1.00 95.94 90 LYS A O 1
ATOM 730 N N . LEU A 1 91 ? -4.619 14.663 -0.542 1.00 96.31 91 LEU A N 1
ATOM 731 C CA . LEU A 1 91 ? -6.005 14.222 -0.332 1.00 96.31 91 LEU A CA 1
ATOM 732 C C . LEU A 1 91 ? -6.085 12.941 0.505 1.00 96.31 91 LEU A C 1
ATOM 734 O O . LEU A 1 91 ? -6.903 12.849 1.417 1.00 96.31 91 LEU A O 1
ATOM 738 N N . ILE A 1 92 ? -5.225 11.959 0.217 1.00 95.94 92 ILE A N 1
ATOM 739 C CA . ILE A 1 92 ? -5.169 10.700 0.973 1.00 95.94 92 ILE A CA 1
ATOM 740 C C . ILE A 1 92 ? -4.766 10.971 2.422 1.00 95.94 92 ILE A C 1
ATOM 742 O O . ILE A 1 92 ? -5.365 10.413 3.338 1.00 95.94 92 ILE A O 1
ATOM 746 N N . SER A 1 93 ? -3.782 11.845 2.635 1.00 96.50 93 SER A N 1
ATOM 747 C CA . SER A 1 93 ? -3.291 12.186 3.971 1.00 96.50 93 SER A CA 1
ATOM 748 C C . SER A 1 93 ? -4.355 12.928 4.782 1.00 96.50 93 SER A C 1
ATOM 750 O O . SER A 1 93 ? -4.616 12.561 5.921 1.00 96.50 93 SER A O 1
ATOM 752 N N . GLU A 1 94 ? -5.025 13.918 4.190 1.00 95.38 94 GLU A N 1
ATOM 753 C CA . GLU A 1 94 ? -6.138 14.644 4.816 1.00 95.38 94 GLU A CA 1
ATOM 754 C C . GLU A 1 94 ? -7.297 13.700 5.174 1.00 95.38 94 GLU A C 1
ATOM 756 O O . GLU A 1 94 ? -7.803 13.735 6.296 1.00 95.38 94 GLU A O 1
ATOM 761 N N . ALA A 1 95 ? -7.676 12.796 4.265 1.00 93.38 95 ALA A N 1
ATOM 762 C CA . ALA A 1 95 ? -8.708 11.795 4.530 1.00 93.38 95 ALA A CA 1
ATOM 763 C C . ALA A 1 95 ? -8.303 10.818 5.647 1.00 93.38 95 ALA A C 1
ATOM 765 O O . ALA A 1 95 ? -9.118 10.503 6.515 1.00 93.38 95 ALA A O 1
ATOM 766 N N . ALA A 1 96 ? -7.047 10.365 5.657 1.00 95.06 96 ALA A N 1
ATOM 767 C CA . ALA A 1 96 ? -6.519 9.481 6.692 1.00 95.06 96 ALA A CA 1
ATOM 768 C C . ALA A 1 96 ? -6.471 10.166 8.067 1.00 95.06 96 ALA A C 1
ATOM 770 O O . ALA A 1 96 ? -6.787 9.542 9.081 1.00 95.06 96 ALA A O 1
ATOM 771 N N . MET A 1 97 ? -6.135 11.458 8.110 1.00 94.62 97 MET A N 1
ATOM 772 C CA . MET A 1 97 ? -6.134 12.242 9.345 1.00 94.62 97 MET A CA 1
ATOM 773 C C . MET A 1 97 ? -7.524 12.326 9.980 1.00 94.62 97 MET A C 1
ATOM 775 O O . MET A 1 97 ? -7.636 12.219 11.199 1.00 94.62 97 MET A O 1
ATOM 779 N N . ASN A 1 98 ? -8.586 12.421 9.175 1.00 90.88 98 ASN A N 1
ATOM 780 C CA . ASN A 1 98 ? -9.965 12.480 9.674 1.00 90.88 98 ASN A CA 1
ATOM 781 C C . ASN A 1 98 ? -10.444 11.184 10.352 1.00 90.88 98 ASN A C 1
ATOM 783 O O . ASN A 1 98 ? -11.438 11.208 11.072 1.00 90.88 98 ASN A O 1
ATOM 787 N N . VAL A 1 99 ? -9.756 10.060 10.135 1.00 94.69 99 VAL A N 1
ATOM 788 C CA . VAL A 1 99 ? -10.065 8.761 10.764 1.00 94.69 99 VAL A CA 1
ATOM 789 C C . VAL A 1 99 ? -8.991 8.327 11.767 1.00 94.69 99 VAL A C 1
ATOM 791 O O . VAL A 1 99 ? -8.977 7.180 12.229 1.00 94.69 99 VAL A O 1
ATOM 794 N N . CYS A 1 100 ? -8.057 9.225 12.088 1.00 94.75 100 CYS A N 1
ATOM 795 C CA . CYS A 1 100 ? -7.007 8.974 13.061 1.00 94.75 100 CYS A CA 1
ATOM 796 C C . CYS A 1 100 ? -7.566 9.105 14.488 1.00 94.75 100 CYS A C 1
ATOM 798 O O . CYS A 1 100 ? -8.154 10.122 14.845 1.00 94.75 100 CYS A O 1
ATOM 800 N N . GLY A 1 101 ? -7.367 8.072 15.312 1.00 95.88 101 GLY A N 1
ATOM 801 C CA . GLY A 1 101 ? -7.939 7.973 16.659 1.00 95.88 101 GLY A CA 1
ATOM 802 C C . GLY A 1 101 ? -9.209 7.119 16.713 1.00 95.88 101 GLY A C 1
ATOM 803 O O . GLY A 1 101 ? -9.950 7.009 15.740 1.00 95.88 101 GLY A O 1
ATOM 804 N N . GLU A 1 102 ? -9.442 6.480 17.860 1.00 96.31 102 GLU A N 1
ATOM 805 C CA . GLU A 1 102 ? -10.536 5.518 18.056 1.00 96.31 102 GLU A CA 1
ATOM 806 C C . GLU A 1 102 ? -11.913 6.151 17.834 1.00 96.31 102 GLU A C 1
ATOM 808 O O . GLU A 1 102 ? -12.673 5.680 16.994 1.00 96.31 102 GLU A O 1
ATOM 813 N N . THR A 1 103 ? -12.198 7.271 18.502 1.00 96.00 103 THR A N 1
ATOM 814 C CA . THR A 1 103 ? -13.491 7.967 18.406 1.00 96.00 103 THR A CA 1
ATOM 815 C C . THR A 1 103 ? -13.776 8.487 16.997 1.00 96.00 103 THR A C 1
ATOM 817 O O . THR A 1 103 ? -14.892 8.356 16.503 1.00 96.00 103 THR A O 1
ATOM 820 N N . ALA A 1 104 ? -12.771 9.063 16.327 1.00 95.44 104 ALA A N 1
ATOM 821 C CA . ALA A 1 104 ? -12.924 9.590 14.971 1.00 95.44 104 ALA A CA 1
ATOM 822 C C . ALA A 1 104 ? -13.198 8.465 13.963 1.00 95.44 104 ALA A C 1
ATOM 824 O O . ALA A 1 104 ? -14.084 8.573 13.114 1.00 95.44 104 ALA A O 1
ATOM 825 N N . ARG A 1 105 ? -12.477 7.347 14.101 1.00 96.44 105 ARG A N 1
ATOM 826 C CA . ARG A 1 105 ? -12.688 6.147 13.292 1.00 96.44 105 ARG A CA 1
ATOM 827 C C . ARG A 1 105 ? -14.072 5.545 13.513 1.00 96.44 105 ARG A C 1
ATOM 829 O O . ARG A 1 105 ? -14.746 5.234 12.534 1.00 96.44 105 ARG A O 1
ATOM 836 N N . ASP A 1 106 ? -14.492 5.393 14.765 1.00 97.12 106 ASP A N 1
ATOM 837 C CA . ASP A 1 106 ? -15.803 4.837 15.109 1.00 97.12 106 ASP A CA 1
ATOM 838 C C . ASP A 1 106 ? -16.949 5.719 14.590 1.00 97.12 106 ASP A C 1
ATOM 840 O O . ASP A 1 106 ? -17.880 5.227 13.947 1.00 97.12 106 ASP A O 1
ATOM 844 N N . GLY A 1 107 ? -16.823 7.042 14.741 1.00 96.88 107 GLY A N 1
ATOM 845 C CA . GLY A 1 107 ? -17.760 8.009 14.172 1.00 96.88 107 GLY A CA 1
ATOM 846 C C . GLY A 1 107 ? -17.852 7.915 12.646 1.00 96.88 107 GLY A C 1
ATOM 847 O O . GLY A 1 107 ? -18.953 7.889 12.095 1.00 96.88 107 GLY A O 1
ATOM 848 N N . TYR A 1 108 ? -16.714 7.790 11.954 1.00 95.50 108 TYR A N 1
ATOM 849 C CA . TYR A 1 108 ? -16.67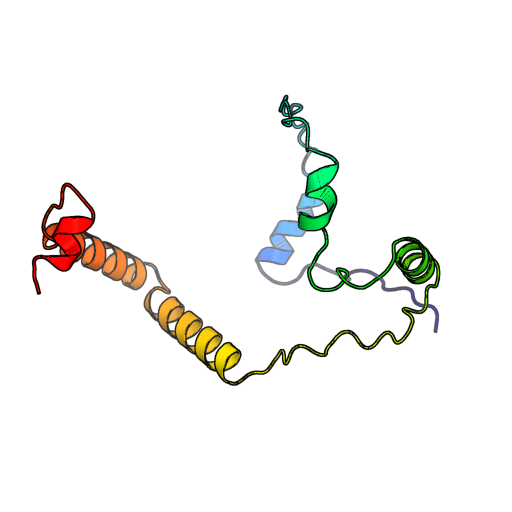7 7.616 10.498 1.00 95.50 108 TYR A CA 1
ATOM 850 C C . TYR A 1 108 ? -17.362 6.318 10.044 1.00 95.50 108 TYR A C 1
ATOM 852 O O . TYR A 1 108 ? -18.161 6.329 9.105 1.00 95.50 108 TYR A O 1
ATOM 860 N N . ILE A 1 109 ? -17.080 5.198 10.718 1.00 95.88 109 ILE A N 1
ATOM 861 C CA . ILE A 1 109 ? -17.693 3.896 10.417 1.00 95.88 109 ILE A CA 1
ATOM 862 C C . ILE A 1 109 ? -19.205 3.963 10.641 1.00 95.88 109 ILE A C 1
ATOM 864 O O . ILE A 1 109 ? -19.973 3.568 9.762 1.00 95.88 109 ILE A O 1
ATOM 868 N N . SER A 1 110 ? -19.632 4.506 11.780 1.00 97.25 110 SER A N 1
ATOM 869 C CA . SER A 1 110 ? -21.044 4.650 12.135 1.00 97.25 110 SER A CA 1
ATOM 870 C C . SER A 1 110 ? -21.802 5.511 11.124 1.00 97.25 110 SER A C 1
ATOM 872 O O . SER A 1 110 ? -22.861 5.105 10.640 1.00 97.25 110 SER A O 1
ATOM 874 N N . ALA A 1 111 ? -21.230 6.649 10.721 1.00 95.44 111 ALA A N 1
ATOM 875 C CA . ALA A 1 111 ? -21.805 7.509 9.691 1.00 95.44 111 ALA A CA 1
ATOM 876 C C . ALA A 1 111 ? -21.933 6.783 8.341 1.00 95.44 111 ALA A C 1
ATOM 878 O O . ALA A 1 111 ? -22.993 6.828 7.717 1.00 95.44 111 ALA A O 1
ATOM 879 N N . LYS A 1 112 ? -20.901 6.041 7.908 1.00 95.44 112 LYS A N 1
ATOM 880 C CA . LYS A 1 112 ? -20.972 5.268 6.656 1.00 95.44 112 LYS A CA 1
ATOM 881 C C . LYS A 1 112 ? -21.966 4.117 6.696 1.00 95.44 112 LYS A C 1
ATOM 883 O O . LYS A 1 112 ? -22.577 3.817 5.671 1.00 95.44 112 LYS A O 1
ATOM 888 N N . LEU A 1 113 ? -22.148 3.470 7.843 1.00 95.75 113 LEU A N 1
ATOM 889 C CA . LEU A 1 113 ? -23.189 2.457 8.005 1.00 95.75 113 LEU A CA 1
ATOM 890 C C . LEU A 1 113 ? -24.587 3.071 7.915 1.00 95.75 113 LEU A C 1
ATOM 892 O O . LEU A 1 113 ? -25.469 2.446 7.334 1.00 95.75 113 LEU A O 1
ATOM 896 N N . GLN A 1 114 ? -24.785 4.275 8.450 1.00 95.25 114 GLN A N 1
ATOM 897 C CA . GLN A 1 114 ? -26.060 4.979 8.354 1.00 95.25 114 GLN A CA 1
ATOM 898 C C . GLN A 1 114 ? -26.365 5.415 6.915 1.00 95.25 114 GLN A C 1
ATOM 900 O O . GLN A 1 114 ? -27.432 5.093 6.403 1.00 95.25 114 GLN A O 1
ATOM 905 N N . GLU A 1 115 ? -25.402 6.024 6.222 1.00 94.88 115 GLU A N 1
ATOM 906 C CA . GLU A 1 115 ? -25.536 6.403 4.807 1.00 94.88 115 GLU A CA 1
ATOM 907 C C . GLU A 1 115 ? -25.903 5.199 3.927 1.00 94.88 115 GLU A C 1
ATOM 909 O O . GLU A 1 115 ? -26.789 5.279 3.083 1.00 94.88 115 GLU A O 1
ATOM 914 N N . ARG A 1 116 ? -25.280 4.035 4.162 1.00 92.62 116 ARG A N 1
ATOM 915 C CA . ARG A 1 116 ? -25.598 2.804 3.418 1.00 92.62 116 ARG A CA 1
ATOM 916 C C . ARG A 1 116 ? -27.021 2.295 3.637 1.00 92.62 116 ARG A C 1
ATOM 918 O O . ARG A 1 116 ? -27.524 1.604 2.759 1.00 92.62 116 ARG A O 1
ATOM 925 N N . LYS A 1 117 ? -27.654 2.598 4.773 1.00 92.56 117 LYS A N 1
ATOM 926 C CA . LYS A 1 117 ? -29.064 2.247 5.014 1.00 92.56 117 LYS A CA 1
ATOM 927 C C . LYS A 1 117 ? -30.018 3.157 4.247 1.00 92.56 117 LYS A C 1
ATOM 929 O O . LYS A 1 117 ? -31.125 2.736 3.938 1.00 92.56 117 LYS A O 1
ATOM 934 N N . GLU A 1 118 ? -29.600 4.391 3.979 1.00 90.38 118 GLU A N 1
ATOM 935 C CA . GLU A 1 118 ? -30.381 5.383 3.231 1.00 90.38 118 GLU A CA 1
ATOM 936 C C . GLU A 1 118 ? -30.244 5.200 1.715 1.00 90.38 118 GLU A C 1
ATOM 938 O O . GLU A 1 118 ? -31.102 5.649 0.956 1.00 90.38 118 GLU A O 1
ATOM 943 N N . LEU A 1 119 ? -29.191 4.510 1.262 1.00 86.62 119 LEU A N 1
ATOM 944 C CA . LEU A 1 119 ? -29.032 4.172 -0.146 1.00 86.62 119 LEU A CA 1
ATOM 945 C C . LEU A 1 119 ? -30.138 3.206 -0.608 1.00 86.62 119 LEU A C 1
ATOM 947 O O . LEU A 1 119 ? -30.394 2.194 0.051 1.00 86.62 119 LEU A O 1
ATOM 951 N N . PRO A 1 120 ? -30.769 3.473 -1.765 1.00 84.69 120 PRO A N 1
ATOM 952 C CA . PRO A 1 120 ? -31.777 2.584 -2.316 1.00 84.69 120 PRO A CA 1
ATOM 953 C C . PRO A 1 120 ? -31.168 1.213 -2.613 1.00 84.69 120 PRO A C 1
ATOM 955 O O . PRO A 1 120 ? -30.070 1.099 -3.163 1.00 84.69 120 PRO A O 1
ATOM 958 N N . THR A 1 121 ? -31.908 0.162 -2.260 1.00 83.31 121 THR A N 1
ATOM 959 C CA . THR A 1 121 ? -31.556 -1.199 -2.667 1.00 83.31 121 THR A CA 1
ATOM 960 C C . THR A 1 121 ? -31.765 -1.306 -4.167 1.00 83.31 121 THR A C 1
ATOM 962 O O . THR A 1 121 ? -32.839 -0.989 -4.675 1.00 83.31 121 THR A O 1
ATOM 965 N N . ILE A 1 122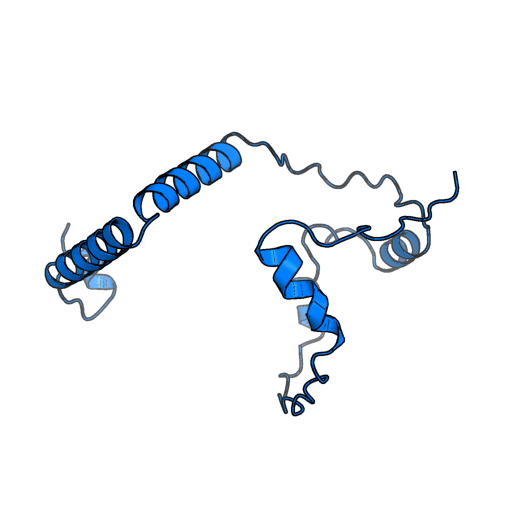 ? -30.719 -1.719 -4.867 1.00 87.12 122 ILE A N 1
ATOM 966 C CA . ILE A 1 122 ? -30.731 -1.903 -6.311 1.00 87.12 122 ILE A CA 1
ATOM 967 C C . ILE A 1 122 ? -30.370 -3.354 -6.629 1.00 87.12 122 ILE A C 1
ATOM 969 O O . ILE A 1 122 ? -29.409 -3.907 -6.097 1.00 87.12 122 ILE A O 1
ATOM 973 N N . ASP A 1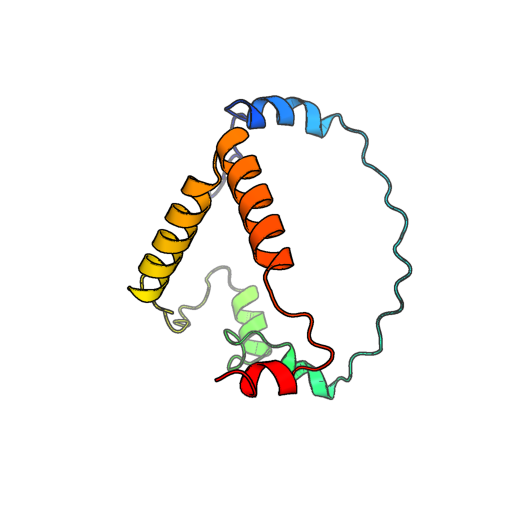 123 ? -31.142 -3.961 -7.518 1.00 83.56 123 ASP A N 1
ATOM 974 C CA . ASP A 1 123 ? -30.994 -5.356 -7.933 1.00 83.56 123 ASP A CA 1
ATOM 975 C C . ASP A 1 123 ? -30.051 -5.495 -9.133 1.00 83.56 123 ASP A C 1
ATOM 977 O O . ASP A 1 123 ? -29.510 -6.567 -9.403 1.00 83.56 123 ASP A O 1
ATOM 981 N N . ASN A 1 124 ? -29.847 -4.412 -9.890 1.00 84.31 124 ASN A N 1
ATOM 982 C CA . ASN A 1 124 ? -28.938 -4.404 -11.028 1.00 84.31 124 ASN A CA 1
ATOM 983 C C . ASN A 1 124 ? -28.295 -3.032 -11.260 1.00 84.31 124 ASN A C 1
ATOM 985 O O . ASN A 1 124 ? -28.813 -1.986 -10.878 1.00 84.31 124 ASN A O 1
ATOM 989 N N . LYS A 1 125 ? -27.155 -3.039 -11.959 1.00 80.69 125 LYS A N 1
ATOM 990 C CA . LYS A 1 125 ? -26.371 -1.829 -12.241 1.00 80.69 125 LYS A CA 1
ATOM 991 C C . LYS A 1 125 ? -27.119 -0.804 -13.108 1.00 80.69 125 LYS A C 1
ATOM 993 O O . LYS A 1 125 ? -26.799 0.376 -13.038 1.00 80.69 125 LYS A O 1
ATOM 998 N N . GLY A 1 126 ? -28.099 -1.228 -13.910 1.00 82.31 126 GLY A N 1
ATOM 999 C CA . GLY A 1 126 ? -28.895 -0.330 -14.754 1.00 82.31 126 GLY A CA 1
ATOM 1000 C C . GLY A 1 126 ? -29.715 0.672 -13.939 1.00 82.31 126 GLY A C 1
ATOM 1001 O O . GLY A 1 126 ? -29.811 1.834 -14.325 1.00 82.31 126 GLY A O 1
ATOM 1002 N N . GLN A 1 127 ? -30.199 0.253 -12.765 1.00 82.94 127 GLN A N 1
ATOM 1003 C CA . GLN A 1 127 ? -30.996 1.080 -11.853 1.00 82.94 127 GLN A CA 1
ATOM 1004 C C . GLN A 1 127 ? -30.223 2.281 -11.278 1.00 82.94 127 GLN A C 1
ATOM 1006 O O . GLN A 1 127 ? -30.847 3.262 -10.883 1.00 82.94 127 GLN A O 1
ATOM 1011 N N . TYR A 1 128 ? -28.881 2.266 -11.294 1.00 78.12 128 TYR A N 1
ATOM 1012 C CA . TYR A 1 128 ? -28.075 3.435 -10.907 1.00 78.12 128 TYR A CA 1
ATOM 1013 C C . TYR A 1 128 ? -28.290 4.636 -11.830 1.00 78.12 128 TYR A C 1
ATOM 1015 O O . TYR A 1 128 ? -28.244 5.772 -11.372 1.00 78.12 128 TYR A O 1
ATOM 1023 N N . TYR A 1 129 ? -28.507 4.391 -13.123 1.00 79.06 129 TYR A N 1
ATOM 1024 C CA . TYR A 1 129 ? -28.638 5.445 -14.131 1.00 79.06 129 TYR A CA 1
ATOM 1025 C C . TYR A 1 129 ? -30.092 5.877 -14.348 1.00 79.06 129 TYR A C 1
ATOM 1027 O O . TYR A 1 129 ? -30.344 6.799 -15.112 1.00 79.06 129 TYR A O 1
ATOM 1035 N N . SER A 1 130 ? -31.049 5.194 -13.711 1.00 67.94 130 SER A N 1
ATOM 1036 C CA . SER A 1 130 ? -32.490 5.438 -13.868 1.00 67.94 130 SER A CA 1
ATOM 1037 C C . SER A 1 130 ? -33.058 6.450 -12.864 1.00 67.94 130 SER A C 1
ATOM 1039 O O . SER A 1 130 ? -34.198 6.868 -13.021 1.00 67.94 130 SER A O 1
ATOM 1041 N N . ASN A 1 131 ? -32.284 6.825 -11.838 1.00 58.09 131 ASN A N 1
ATOM 1042 C CA . ASN A 1 131 ? -32.687 7.743 -10.762 1.00 58.09 131 ASN A CA 1
ATOM 1043 C C . ASN A 1 131 ? -32.127 9.174 -10.936 1.00 58.09 131 ASN A C 1
ATOM 1045 O O . ASN A 1 131 ? -32.004 9.906 -9.956 1.00 58.09 131 ASN A O 1
ATOM 1049 N N . THR A 1 132 ? -31.740 9.560 -12.157 1.00 49.38 132 THR A N 1
ATOM 1050 C CA . THR A 1 132 ? -31.362 10.938 -12.536 1.00 49.38 132 THR A CA 1
ATOM 1051 C C . THR A 1 132 ? -32.392 11.484 -13.509 1.00 49.38 132 THR A C 1
ATOM 1053 O O . THR A 1 132 ? -32.785 12.656 -13.338 1.00 49.38 132 THR A O 1
#

Radius of gyration: 25.6 Å; chains: 1; bounding box: 69×45×47 Å

Sequence (132 aa):
MDGCTKGPYSYSGAIGLLLKDCEKTPVLKFDQIDCTLQPFDLKDIKKLKPPLTMYIKYKDLREICKEEEFPVQTFEEFPCHTQSVERCVKLISEAAMNVCGETARDGYISAKLQERKELPTIDNKGQYYSNT

Organism: Araneus ventricosus (NCBI:txid182803)

pLDDT: mean 77.99, std 12.94, range [46.84, 97.25]